Protein AF-X1N8U8-F1 (afdb_monomer_lite)

Secondary structure (DSSP, 8-state):
------HHHHHHHHHHHHHHHHHHHHHHHH--BTTB-SPPPHHHHHHHHHHHHHHHHHHHHHHT--HHHHHHHHHHHHHHHHHHHHHHHTT--TT--TTS---

Organism: NCBI:txid412755

Radius of gyration: 18.87 Å; chains: 1; bounding box: 42×44×40 Å

Sequence (103 aa):
VPHQVSELTARRMVSGLGIIEETLEYLNSTGHKPWRPNPLSEEDQLEEITDVLFFYLEMVILSGFPWSRIEEKYHQKHAINLERYERALKGDYSWDKRGQGGL

Foldseek 3Di:
DPPPDDPLRVLLVVLVVQLVVLVVQLCQQCDQDPVRRHHHDPVSNVVSVVSNVVSVVSNVVSVPDDPVVVVVVCVVVVVVVVVCVVCVVVVDNVVPCVPVDDD

pLDDT: mean 88.28, std 13.12, range [38.09, 98.12]

Structure (mmCIF, N/CA/C/O backbone):
data_AF-X1N8U8-F1
#
_entry.id   AF-X1N8U8-F1
#
loop_
_atom_site.group_PDB
_atom_site.id
_atom_site.type_symbol
_atom_site.label_atom_id
_atom_site.label_alt_id
_atom_site.label_comp_id
_atom_site.label_asym_id
_atom_site.label_entity_id
_atom_site.label_seq_id
_atom_site.pdbx_PDB_ins_code
_atom_site.Cartn_x
_atom_site.Cartn_y
_atom_site.Cartn_z
_atom_site.occupancy
_atom_site.B_iso_or_equiv
_atom_site.auth_seq_id
_atom_site.auth_comp_id
_atom_site.auth_asym_id
_atom_site.auth_atom_id
_atom_site.pdbx_PDB_model_num
ATOM 1 N N . VAL A 1 1 ? -13.896 31.551 9.568 1.00 46.53 1 VAL A N 1
ATOM 2 C CA . VAL A 1 1 ? -13.511 30.527 10.568 1.00 46.53 1 VAL A CA 1
ATOM 3 C C . VAL A 1 1 ? -12.548 29.587 9.868 1.00 46.53 1 VAL A C 1
ATOM 5 O O . VAL A 1 1 ? -12.915 29.143 8.786 1.00 46.53 1 VAL A O 1
ATOM 8 N N . PRO A 1 2 ? -11.322 29.356 10.363 1.00 51.94 2 PRO A N 1
ATOM 9 C CA . PRO A 1 2 ? -10.420 28.403 9.726 1.00 51.94 2 PRO A CA 1
ATOM 10 C C . PRO A 1 2 ? -11.109 27.038 9.727 1.00 51.94 2 PRO A C 1
ATOM 12 O O . PRO A 1 2 ? -11.625 26.623 10.765 1.00 51.94 2 PRO A O 1
ATOM 15 N N . HIS A 1 3 ? -11.169 26.369 8.578 1.00 59.88 3 HIS A N 1
ATOM 16 C CA . HIS A 1 3 ? -11.665 24.999 8.503 1.00 59.88 3 HIS A CA 1
ATOM 17 C C . HIS A 1 3 ? -10.684 24.105 9.268 1.00 59.88 3 HIS A C 1
ATOM 19 O O . HIS A 1 3 ? -9.664 23.690 8.725 1.00 59.88 3 HIS A O 1
ATOM 25 N N . GLN A 1 4 ? -10.946 23.870 10.554 1.00 73.31 4 GLN A N 1
ATOM 26 C CA . GLN A 1 4 ? -10.180 22.910 11.336 1.00 73.31 4 GLN A CA 1
ATOM 27 C C . GLN A 1 4 ? -10.465 21.522 10.766 1.00 73.31 4 GLN A C 1
ATOM 29 O O . GLN A 1 4 ? -11.592 21.028 10.816 1.00 73.31 4 GLN A O 1
ATOM 34 N N . VAL A 1 5 ? -9.442 20.925 10.163 1.00 74.25 5 VAL A N 1
ATOM 35 C CA . VAL A 1 5 ? -9.463 19.528 9.739 1.00 74.25 5 VAL A CA 1
ATOM 36 C C . VAL A 1 5 ? -9.679 18.678 10.991 1.00 74.25 5 VAL A C 1
ATOM 38 O O . VAL A 1 5 ? -8.999 18.884 11.995 1.00 74.25 5 VAL A O 1
ATOM 41 N N . SER A 1 6 ? -10.639 17.750 10.965 1.00 88.56 6 SER A N 1
ATOM 42 C CA . SER A 1 6 ? -10.842 16.859 12.111 1.00 88.56 6 SER A CA 1
ATOM 43 C C . SER A 1 6 ? -9.602 15.995 12.331 1.00 88.56 6 SER A C 1
ATOM 45 O O . SER A 1 6 ? -8.949 15.595 11.368 1.00 88.56 6 SER A O 1
ATOM 47 N N . GLU A 1 7 ? -9.300 15.658 13.584 1.00 89.00 7 GLU A N 1
ATOM 48 C CA . GLU A 1 7 ? -8.158 14.802 13.934 1.00 89.00 7 GLU A CA 1
ATOM 49 C C . GLU A 1 7 ? -8.158 13.488 13.135 1.00 89.00 7 GLU A C 1
ATOM 51 O O . GLU A 1 7 ? -7.135 13.079 12.593 1.00 89.00 7 GLU A O 1
ATOM 56 N N . LEU A 1 8 ? -9.335 12.879 12.960 1.00 88.69 8 LEU A N 1
ATOM 57 C CA . LEU A 1 8 ? -9.507 11.684 12.133 1.00 88.69 8 LEU A CA 1
ATOM 58 C C . LEU A 1 8 ? -9.101 11.917 10.669 1.00 88.69 8 LEU A C 1
ATOM 60 O O . LEU A 1 8 ? -8.478 11.057 10.051 1.00 88.69 8 LEU A O 1
ATOM 64 N N . THR A 1 9 ? -9.455 13.071 10.102 1.00 89.19 9 THR A N 1
ATOM 65 C CA . THR A 1 9 ? -9.086 13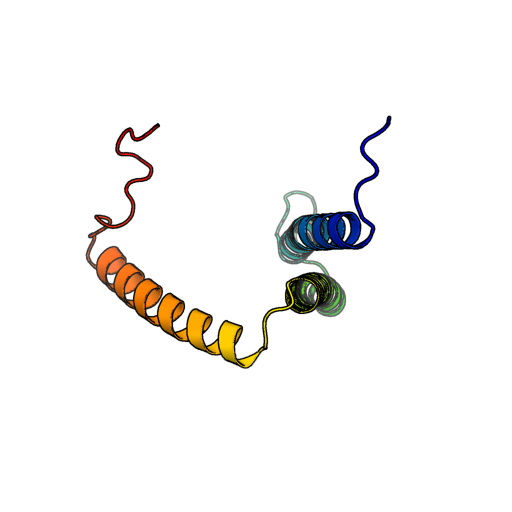.419 8.723 1.00 89.19 9 THR A CA 1
ATOM 66 C C . THR A 1 9 ? -7.584 13.653 8.609 1.00 89.19 9 THR A C 1
ATOM 68 O O . THR A 1 9 ? -6.970 13.152 7.672 1.00 89.19 9 THR A O 1
ATOM 71 N N . ALA A 1 10 ? -6.985 14.342 9.582 1.00 91.88 10 ALA A N 1
ATOM 72 C CA . ALA A 1 10 ? -5.543 14.556 9.629 1.00 91.88 10 ALA A CA 1
ATOM 73 C C . ALA A 1 10 ? -4.782 13.224 9.718 1.00 91.88 10 ALA A C 1
ATOM 75 O O . ALA A 1 10 ? -3.876 12.993 8.927 1.00 91.88 10 ALA A O 1
ATOM 76 N N . ARG A 1 11 ? -5.206 12.304 10.595 1.00 94.25 11 ARG A N 1
ATOM 77 C CA . ARG A 1 11 ? -4.596 10.968 10.711 1.00 94.25 11 ARG A CA 1
ATOM 78 C C . ARG A 1 11 ? -4.691 10.172 9.416 1.00 94.25 11 ARG A C 1
ATOM 80 O O . ARG A 1 11 ? -3.692 9.628 8.975 1.00 94.25 11 ARG A O 1
ATOM 87 N N . ARG A 1 12 ? -5.853 10.171 8.753 1.00 93.44 12 ARG A N 1
ATOM 88 C CA . ARG A 1 12 ? -6.016 9.512 7.443 1.00 93.44 12 ARG A CA 1
ATOM 89 C C . ARG A 1 12 ? -5.075 10.089 6.383 1.00 93.44 12 ARG A C 1
ATOM 91 O O . ARG A 1 12 ? -4.530 9.330 5.586 1.00 93.44 12 ARG A O 1
ATOM 98 N N . MET A 1 13 ? -4.893 11.411 6.367 1.00 93.25 13 MET A N 1
ATOM 99 C CA . MET A 1 13 ? -3.952 12.073 5.459 1.00 93.25 13 MET A CA 1
ATOM 100 C C . MET A 1 13 ? -2.508 11.681 5.770 1.00 93.25 13 MET A C 1
ATOM 102 O O . MET A 1 13 ? -1.784 11.322 4.850 1.00 93.25 13 MET A O 1
ATOM 106 N N . VAL A 1 14 ? -2.116 11.690 7.047 1.00 95.06 14 VAL A N 1
ATOM 107 C CA . VAL A 1 14 ? -0.780 11.263 7.487 1.00 95.06 14 VAL A CA 1
ATOM 108 C C . VAL A 1 14 ? -0.523 9.811 7.101 1.00 95.06 14 VAL A C 1
ATOM 110 O O . VAL A 1 14 ? 0.493 9.546 6.479 1.00 95.06 14 VAL A O 1
ATOM 113 N N . SER A 1 15 ? -1.456 8.887 7.355 1.00 95.88 15 SER A N 1
ATOM 114 C CA . SER A 1 15 ? -1.295 7.488 6.938 1.00 95.88 15 SER A CA 1
ATOM 115 C C . SER A 1 15 ? -1.161 7.346 5.422 1.00 95.88 15 SER A C 1
ATOM 117 O O . SER A 1 15 ? -0.365 6.548 4.946 1.00 95.88 15 SER A O 1
ATOM 119 N N . GLY A 1 16 ? -1.918 8.125 4.644 1.00 95.62 16 GLY A N 1
ATOM 120 C CA . GLY A 1 16 ? -1.802 8.109 3.185 1.00 95.62 16 GLY A CA 1
ATOM 121 C C . GLY A 1 16 ? -0.462 8.626 2.674 1.00 95.62 16 GLY A C 1
ATOM 122 O O . GLY A 1 16 ? 0.094 8.038 1.751 1.00 95.62 16 GLY A O 1
ATOM 123 N N . LEU A 1 17 ? 0.059 9.697 3.273 1.00 97.00 17 LEU A N 1
ATOM 124 C CA . LEU A 1 17 ? 1.378 10.229 2.938 1.00 97.00 17 LEU A CA 1
ATOM 125 C C . LEU A 1 17 ? 2.494 9.283 3.390 1.00 97.00 17 LEU A C 1
ATOM 127 O O . LEU A 1 17 ? 3.391 9.029 2.597 1.00 97.00 17 LEU A O 1
ATOM 131 N N . GLY A 1 18 ? 2.371 8.693 4.582 1.00 97.62 18 GLY A N 1
ATOM 132 C CA . GLY A 1 18 ? 3.302 7.692 5.101 1.00 97.62 18 GLY A CA 1
ATOM 133 C C . GLY A 1 18 ? 3.427 6.497 4.162 1.00 97.62 18 GLY A C 1
ATOM 134 O O . GLY A 1 18 ? 4.522 6.177 3.735 1.00 97.62 18 GLY A O 1
ATOM 135 N N . ILE A 1 19 ? 2.316 5.918 3.684 1.00 97.88 19 ILE A N 1
ATOM 136 C CA . ILE A 1 19 ? 2.378 4.841 2.673 1.00 97.88 19 ILE A CA 1
ATOM 137 C C . ILE A 1 19 ? 3.223 5.246 1.459 1.00 97.88 19 ILE A C 1
ATOM 139 O O . ILE A 1 19 ? 3.981 4.429 0.944 1.00 97.88 19 ILE A O 1
ATOM 143 N N . ILE A 1 20 ? 3.058 6.475 0.961 1.00 97.38 20 ILE A N 1
ATOM 144 C CA . ILE A 1 20 ? 3.786 6.951 -0.219 1.00 97.38 20 ILE A CA 1
ATOM 145 C C . ILE A 1 20 ? 5.273 7.098 0.101 1.00 97.38 20 ILE A C 1
ATOM 147 O O . ILE A 1 20 ? 6.093 6.613 -0.673 1.00 97.38 20 ILE A O 1
ATOM 151 N N . GLU A 1 21 ? 5.598 7.759 1.208 1.00 98.00 21 GLU A N 1
ATOM 152 C CA . GLU A 1 21 ? 6.968 8.017 1.655 1.00 98.00 21 GLU A CA 1
ATOM 153 C C . GLU A 1 21 ? 7.717 6.705 1.895 1.00 98.00 21 GLU A C 1
ATOM 155 O O . GLU A 1 21 ? 8.668 6.428 1.167 1.00 98.00 21 GLU A O 1
ATOM 160 N N . GLU A 1 22 ? 7.186 5.819 2.736 1.00 97.94 22 GLU A N 1
ATOM 161 C CA . GLU A 1 22 ? 7.820 4.533 3.059 1.00 97.94 22 GLU A CA 1
ATOM 162 C C . GLU A 1 22 ? 7.924 3.607 1.840 1.00 97.94 22 GLU A C 1
ATOM 164 O O . GLU A 1 22 ? 8.876 2.846 1.675 1.00 97.94 22 GLU A O 1
ATOM 169 N N . THR A 1 23 ? 6.979 3.694 0.894 1.00 97.44 23 THR A N 1
ATOM 170 C CA . THR A 1 23 ? 7.111 2.947 -0.368 1.00 97.44 23 THR A CA 1
ATOM 171 C C . THR A 1 23 ? 8.301 3.463 -1.177 1.00 97.44 23 THR A C 1
ATOM 173 O O . THR A 1 23 ? 9.007 2.674 -1.810 1.00 97.44 23 THR A O 1
ATOM 176 N N . LEU A 1 24 ? 8.541 4.777 -1.191 1.00 96.06 24 LEU A N 1
ATOM 177 C CA . LEU A 1 24 ? 9.714 5.349 -1.848 1.00 96.06 24 LEU A CA 1
ATOM 178 C C . LEU A 1 24 ? 11.002 4.970 -1.109 1.00 96.06 24 LEU A C 1
ATOM 180 O O . LEU A 1 24 ? 12.000 4.713 -1.786 1.00 96.06 24 LEU A O 1
ATOM 184 N N . GLU A 1 25 ? 10.981 4.883 0.222 1.00 95.62 25 GLU A N 1
ATOM 185 C CA . GLU A 1 25 ? 12.119 4.439 1.039 1.00 95.62 25 GLU A CA 1
ATOM 186 C C . GLU A 1 25 ? 12.451 2.961 0.791 1.00 95.62 25 GLU A C 1
ATOM 188 O O . GLU A 1 25 ? 13.602 2.632 0.484 1.00 95.62 25 GLU A O 1
ATOM 193 N N . TYR A 1 26 ? 11.440 2.095 0.718 1.00 96.12 26 TYR A N 1
ATOM 194 C CA . TYR A 1 26 ? 11.595 0.685 0.352 1.00 96.12 26 TYR A CA 1
ATOM 195 C C . TYR A 1 26 ? 12.110 0.485 -1.088 1.00 96.12 26 TYR A C 1
ATOM 197 O O . TYR A 1 26 ? 13.027 -0.297 -1.366 1.00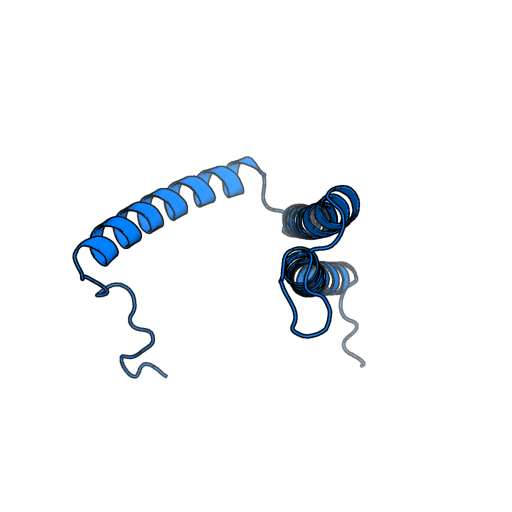 96.12 26 TYR A O 1
ATOM 205 N N . LEU A 1 27 ? 11.561 1.217 -2.062 1.00 93.81 27 LEU A N 1
ATOM 206 C CA . LEU A 1 27 ? 12.065 1.164 -3.442 1.00 93.81 27 LEU A CA 1
ATOM 207 C C . LEU A 1 27 ? 13.498 1.698 -3.532 1.00 93.81 27 LEU A C 1
ATOM 209 O O . LEU A 1 27 ? 14.319 1.218 -4.317 1.00 93.81 27 LEU A O 1
ATOM 213 N N . ASN A 1 28 ? 13.812 2.698 -2.714 1.00 92.62 28 ASN A N 1
ATOM 214 C CA . ASN A 1 28 ? 15.157 3.202 -2.561 1.00 92.62 28 ASN A CA 1
ATOM 215 C C . ASN A 1 28 ? 16.070 2.110 -1.981 1.00 92.62 28 ASN A C 1
ATOM 217 O O . ASN A 1 28 ? 17.125 1.873 -2.572 1.00 92.62 28 ASN A O 1
ATOM 221 N N . SER A 1 29 ? 15.686 1.432 -0.898 1.00 93.88 29 SER A N 1
ATOM 222 C CA . SER A 1 29 ? 16.508 0.438 -0.193 1.00 93.88 29 SER A CA 1
ATOM 223 C C . SER A 1 29 ? 16.843 -0.785 -1.055 1.00 93.88 29 SER A C 1
ATOM 225 O O . SER A 1 29 ? 17.978 -1.261 -1.016 1.00 93.88 29 SER A O 1
ATOM 227 N N . THR A 1 30 ? 15.917 -1.211 -1.916 1.00 91.75 30 THR A N 1
ATOM 228 C CA . THR A 1 30 ? 16.078 -2.337 -2.861 1.00 91.75 30 THR A CA 1
ATOM 229 C C . THR A 1 30 ? 16.790 -1.964 -4.174 1.00 91.75 30 THR A C 1
ATOM 231 O O . THR A 1 30 ? 17.311 -2.827 -4.890 1.00 91.75 30 THR A O 1
ATOM 234 N N . GLY A 1 31 ? 16.812 -0.676 -4.525 1.00 82.50 31 GLY A N 1
ATOM 235 C CA . GLY A 1 31 ? 17.276 -0.187 -5.819 1.00 82.50 31 GLY A CA 1
ATOM 236 C C . GLY A 1 31 ? 18.798 -0.108 -5.967 1.00 82.50 31 GLY A C 1
ATOM 237 O O . GLY A 1 31 ? 19.515 0.364 -5.084 1.00 82.50 31 GLY A O 1
ATOM 238 N N . HIS A 1 32 ? 19.283 -0.469 -7.158 1.00 74.12 32 HIS A N 1
ATOM 239 C CA . HIS A 1 32 ? 20.657 -0.191 -7.574 1.00 74.12 32 HIS A CA 1
ATOM 240 C C . HIS A 1 32 ? 20.727 1.232 -8.118 1.00 74.12 32 HIS A C 1
ATOM 242 O O . HIS A 1 32 ? 20.017 1.592 -9.060 1.00 74.12 32 HIS A O 1
ATOM 248 N N . LYS A 1 33 ? 21.589 2.054 -7.529 1.00 82.38 33 LYS A N 1
ATOM 249 C CA . LYS A 1 33 ? 21.794 3.439 -7.949 1.00 82.38 33 LYS A CA 1
ATOM 250 C C . LYS A 1 33 ? 23.199 3.602 -8.517 1.00 82.38 33 LYS A C 1
ATOM 252 O O . LYS A 1 33 ? 24.117 2.953 -8.021 1.00 82.38 33 LYS A O 1
ATOM 257 N N . PRO A 1 34 ? 23.424 4.527 -9.467 1.00 86.56 34 PRO A N 1
ATOM 258 C CA . PRO A 1 34 ? 24.768 4.792 -9.987 1.00 86.56 34 PRO A CA 1
ATOM 259 C C . PRO A 1 34 ? 25.809 5.090 -8.895 1.00 86.56 34 PRO A C 1
ATOM 261 O O . PRO A 1 34 ? 26.981 4.776 -9.061 1.00 86.56 34 PRO A O 1
ATOM 264 N N . TRP A 1 35 ? 25.376 5.668 -7.768 1.00 84.00 35 TRP A N 1
ATOM 265 C CA . TRP A 1 35 ? 26.216 5.981 -6.605 1.00 84.00 35 TRP A CA 1
ATOM 266 C C . TRP A 1 35 ? 26.091 4.986 -5.438 1.00 84.00 35 TRP A C 1
ATOM 268 O O . TRP A 1 35 ? 26.842 5.086 -4.473 1.00 84.00 35 TRP A O 1
ATOM 278 N N . ARG A 1 36 ? 25.146 4.042 -5.502 1.00 82.81 36 ARG A N 1
ATOM 279 C CA . ARG A 1 36 ? 24.949 2.977 -4.511 1.00 82.81 36 ARG A CA 1
ATOM 280 C C . ARG A 1 36 ? 24.718 1.662 -5.269 1.00 82.81 36 ARG A C 1
ATOM 282 O O . ARG A 1 36 ? 23.574 1.343 -5.593 1.00 82.81 36 ARG A O 1
ATOM 289 N N . PRO A 1 37 ? 25.800 0.938 -5.607 1.00 79.88 37 PRO A N 1
ATOM 290 C CA . PRO A 1 37 ? 25.726 -0.226 -6.482 1.00 79.88 37 PRO A CA 1
ATOM 291 C C . PRO A 1 37 ? 25.134 -1.458 -5.798 1.00 79.88 37 PRO A C 1
ATOM 293 O O . PRO A 1 37 ? 24.699 -2.355 -6.501 1.00 79.88 37 PRO A O 1
ATOM 296 N N . ASN A 1 38 ? 25.097 -1.498 -4.464 1.00 88.81 38 ASN A N 1
ATOM 297 C CA . ASN A 1 38 ? 24.461 -2.571 -3.706 1.00 88.81 38 ASN A CA 1
ATOM 298 C C . ASN A 1 38 ? 23.217 -2.028 -2.992 1.00 88.81 38 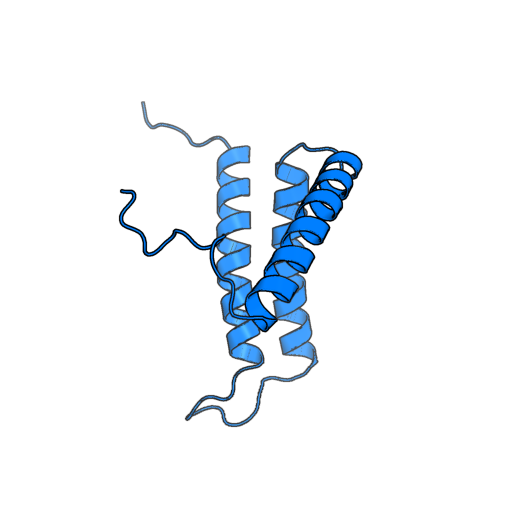ASN A C 1
ATOM 3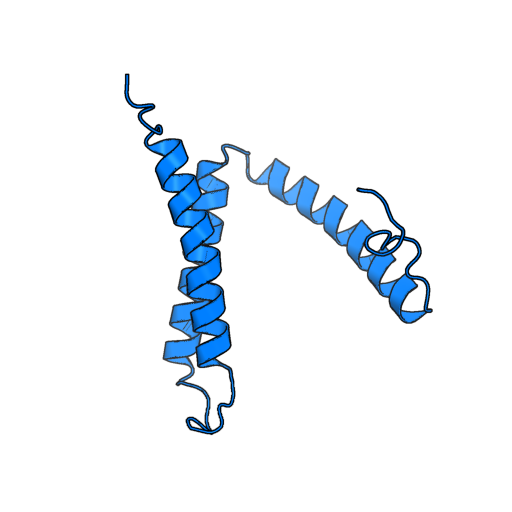00 O O . ASN A 1 38 ? 23.281 -0.909 -2.476 1.00 88.81 38 ASN A O 1
ATOM 304 N N . PRO A 1 39 ? 22.125 -2.800 -2.911 1.00 92.38 39 PRO A N 1
ATOM 305 C CA . PRO A 1 39 ? 21.004 -2.501 -2.023 1.00 92.38 39 PRO A CA 1
ATOM 306 C C . PRO A 1 39 ? 21.449 -2.286 -0.567 1.00 92.38 39 PRO A C 1
ATOM 308 O O . PRO A 1 39 ? 22.567 -2.645 -0.184 1.00 92.38 39 PRO A O 1
ATOM 311 N N . LEU A 1 40 ? 20.564 -1.702 0.243 1.00 93.62 40 LEU A N 1
ATOM 312 C CA . LEU A 1 40 ? 20.745 -1.661 1.698 1.00 93.62 40 LEU A CA 1
ATOM 313 C C . LEU A 1 40 ? 20.703 -3.075 2.300 1.00 93.62 40 LEU A C 1
ATOM 315 O O . LEU A 1 40 ? 20.442 -4.053 1.591 1.00 93.62 40 LEU A O 1
ATOM 319 N N . SER A 1 41 ? 20.991 -3.200 3.597 1.00 95.50 41 SER A N 1
ATOM 320 C CA . SER A 1 41 ? 20.951 -4.508 4.255 1.00 95.50 41 SER A CA 1
ATOM 321 C C . SER A 1 41 ? 19.534 -5.093 4.254 1.00 95.50 41 SER A C 1
ATOM 323 O O . SER A 1 41 ? 18.556 -4.385 4.023 1.00 95.50 41 SER A O 1
ATOM 325 N N . GLU A 1 42 ? 19.420 -6.404 4.471 1.00 96.12 42 GLU A N 1
ATOM 326 C CA . GLU A 1 42 ? 18.112 -7.061 4.594 1.00 96.12 42 GLU A CA 1
ATOM 327 C C . GLU A 1 42 ? 17.288 -6.465 5.740 1.00 96.12 42 GLU A C 1
ATOM 329 O O . GLU A 1 42 ? 16.089 -6.272 5.573 1.00 96.12 42 GLU A O 1
ATOM 334 N N . GLU A 1 43 ? 17.938 -6.112 6.851 1.00 97.69 43 GLU A N 1
ATOM 335 C CA . GLU A 1 43 ? 17.275 -5.498 8.003 1.00 97.69 43 GLU A CA 1
ATOM 336 C C . GLU A 1 43 ? 16.721 -4.114 7.657 1.00 97.69 43 GLU A C 1
ATOM 338 O O . GLU A 1 43 ? 15.552 -3.852 7.913 1.00 97.69 43 GLU A O 1
ATOM 343 N N . ASP A 1 44 ? 17.509 -3.273 6.975 1.00 96.31 44 ASP A N 1
ATOM 344 C CA . ASP A 1 44 ? 17.030 -1.958 6.530 1.00 96.31 44 ASP A CA 1
ATOM 345 C C . ASP A 1 44 ? 15.845 -2.121 5.562 1.00 96.31 44 ASP A C 1
ATOM 347 O O . ASP A 1 44 ? 14.848 -1.423 5.654 1.00 96.31 44 ASP A O 1
ATOM 351 N N . GLN A 1 45 ? 15.911 -3.075 4.626 1.00 96.25 45 GLN A N 1
ATOM 352 C CA . GLN A 1 45 ? 14.796 -3.336 3.706 1.00 96.25 45 GLN A CA 1
ATOM 353 C C . GLN A 1 45 ? 13.542 -3.844 4.432 1.00 96.25 45 GLN A C 1
ATOM 355 O O . GLN A 1 45 ? 12.426 -3.544 3.997 1.00 96.25 45 GLN A O 1
ATOM 360 N N . LEU A 1 46 ? 13.724 -4.639 5.492 1.00 97.69 46 LEU A N 1
ATOM 361 C CA . LEU A 1 46 ? 12.650 -5.162 6.328 1.00 97.69 46 LEU A CA 1
ATOM 362 C C . LEU A 1 46 ? 11.977 -4.049 7.141 1.00 97.69 46 LEU A C 1
ATOM 364 O O . LEU A 1 46 ? 10.755 -4.081 7.291 1.00 97.69 46 LEU A O 1
ATOM 368 N N . GLU A 1 47 ? 12.743 -3.074 7.625 1.00 97.88 47 GLU A N 1
ATOM 369 C CA . GLU A 1 47 ? 12.233 -1.874 8.296 1.00 97.88 47 GLU A CA 1
ATOM 370 C C . GLU A 1 47 ? 11.281 -1.106 7.367 1.00 97.88 47 GLU A C 1
ATOM 372 O O . GLU A 1 47 ? 10.085 -1.036 7.652 1.00 97.88 47 GLU A O 1
ATOM 377 N N . GLU A 1 48 ? 11.742 -0.713 6.173 1.00 97.44 48 GLU A N 1
ATOM 378 C CA . GLU A 1 48 ? 10.927 0.102 5.254 1.00 97.44 48 GLU A CA 1
ATOM 379 C C . GLU A 1 48 ? 9.625 -0.597 4.822 1.00 97.44 48 GLU A C 1
ATOM 381 O O . GLU A 1 48 ? 8.549 0.002 4.751 1.00 97.44 48 GLU A O 1
ATOM 386 N N . ILE A 1 49 ? 9.677 -1.904 4.521 1.00 97.50 49 ILE A N 1
ATOM 387 C CA . ILE A 1 49 ? 8.459 -2.639 4.136 1.00 97.50 49 ILE A CA 1
ATOM 388 C C . ILE A 1 49 ? 7.501 -2.816 5.321 1.00 97.50 49 ILE A C 1
ATOM 390 O O . ILE A 1 49 ? 6.282 -2.909 5.127 1.00 97.50 49 ILE A O 1
ATOM 394 N N . THR A 1 50 ? 8.033 -2.855 6.544 1.00 98.06 50 THR A N 1
ATOM 395 C CA . THR A 1 50 ? 7.232 -2.888 7.770 1.00 98.06 50 THR A CA 1
ATOM 396 C C . THR A 1 50 ? 6.539 -1.549 7.994 1.00 98.06 50 THR A C 1
ATOM 398 O O . THR A 1 50 ? 5.351 -1.545 8.327 1.00 98.06 50 THR A O 1
ATOM 401 N N . ASP A 1 51 ? 7.206 -0.432 7.719 1.00 97.94 51 ASP A N 1
ATOM 402 C CA . ASP A 1 51 ? 6.621 0.905 7.854 1.00 97.94 51 ASP A CA 1
ATOM 403 C C . ASP A 1 51 ? 5.526 1.164 6.809 1.00 97.94 51 ASP A C 1
ATOM 405 O O . ASP A 1 51 ? 4.436 1.652 7.143 1.00 97.94 51 ASP A O 1
ATOM 409 N N . VAL A 1 52 ? 5.710 0.678 5.574 1.00 98.12 52 VAL A N 1
ATOM 410 C CA . VAL A 1 52 ? 4.626 0.618 4.576 1.00 98.12 52 VAL A CA 1
ATOM 411 C C . VAL A 1 52 ? 3.414 -0.130 5.142 1.00 98.12 52 VAL A C 1
ATOM 413 O O . VAL A 1 52 ? 2.282 0.368 5.080 1.00 98.12 52 VAL A O 1
ATOM 416 N N . LEU A 1 53 ? 3.624 -1.326 5.705 1.00 97.00 53 LEU A N 1
ATOM 417 C CA . LEU A 1 53 ? 2.543 -2.134 6.272 1.00 97.00 53 LEU A CA 1
ATOM 418 C C . LEU A 1 53 ? 1.860 -1.427 7.451 1.00 97.00 53 LEU A C 1
ATOM 420 O O . LEU A 1 53 ? 0.627 -1.444 7.528 1.00 97.00 53 LEU A O 1
ATOM 424 N N . PHE A 1 54 ? 2.627 -0.789 8.336 1.00 97.75 54 PHE A N 1
ATOM 425 C CA . PHE A 1 54 ? 2.112 -0.032 9.475 1.00 97.75 54 PHE A CA 1
ATOM 426 C C . PHE A 1 54 ? 1.108 1.033 9.021 1.00 97.75 54 PHE A C 1
ATOM 428 O O . PHE A 1 54 ? -0.042 1.031 9.475 1.00 97.75 54 PHE A O 1
ATOM 435 N N . PHE A 1 55 ? 1.483 1.888 8.065 1.00 97.75 55 PHE A N 1
ATOM 436 C CA . PHE A 1 55 ? 0.585 2.944 7.597 1.00 97.75 55 PHE A CA 1
ATOM 437 C C . PHE A 1 55 ? -0.627 2.411 6.822 1.00 97.75 55 PHE A C 1
ATOM 439 O O . PHE A 1 55 ? -1.722 2.976 6.934 1.00 97.75 55 PHE A O 1
ATOM 446 N N . TYR A 1 56 ? -0.483 1.305 6.084 1.00 94.38 56 TYR A N 1
ATOM 447 C CA . TYR A 1 56 ? -1.626 0.627 5.462 1.00 94.38 56 TYR A CA 1
ATOM 448 C C . TYR A 1 56 ? -2.628 0.115 6.500 1.00 94.38 56 TYR A C 1
ATOM 450 O O . TYR A 1 56 ? -3.833 0.341 6.352 1.00 94.38 56 TYR A O 1
ATOM 458 N N . LEU A 1 57 ? -2.154 -0.558 7.551 1.00 94.19 57 LEU A N 1
ATOM 459 C CA . LEU A 1 57 ? -3.012 -1.071 8.621 1.00 94.19 57 LEU A CA 1
ATOM 460 C C . LEU A 1 57 ? -3.692 0.066 9.383 1.00 94.19 57 LEU A C 1
ATOM 462 O O . LEU A 1 57 ? -4.895 -0.003 9.640 1.00 94.19 57 LEU A O 1
ATOM 466 N N . GLU A 1 58 ? -2.963 1.144 9.664 1.00 95.50 58 GLU A N 1
ATOM 467 C CA . GLU A 1 58 ? -3.520 2.343 10.285 1.00 95.50 58 GLU A CA 1
ATOM 468 C C . GLU A 1 58 ? -4.647 2.934 9.421 1.00 95.50 58 GLU A C 1
ATOM 470 O O . GLU A 1 58 ? -5.743 3.211 9.912 1.00 95.50 58 GLU A O 1
ATOM 475 N N . MET A 1 59 ? -4.450 3.035 8.103 1.00 92.38 59 MET A N 1
ATOM 476 C CA . MET A 1 59 ? -5.493 3.497 7.185 1.00 92.38 59 MET A CA 1
ATOM 477 C C . MET A 1 59 ? -6.720 2.574 7.178 1.00 92.38 59 MET A C 1
ATOM 479 O O . MET A 1 59 ? -7.856 3.059 7.165 1.00 92.38 59 MET A O 1
ATOM 483 N N . VAL A 1 60 ? -6.510 1.256 7.214 1.00 91.94 60 VAL A N 1
ATOM 484 C CA . VAL A 1 60 ? -7.586 0.260 7.311 1.00 91.94 60 VAL A CA 1
ATOM 485 C C . VAL A 1 60 ? -8.387 0.455 8.598 1.00 91.94 60 VAL A C 1
ATOM 487 O O . VAL A 1 60 ? -9.615 0.542 8.532 1.00 91.94 60 VAL A O 1
ATOM 490 N N . ILE A 1 61 ? -7.724 0.614 9.743 1.00 92.50 61 ILE A N 1
ATOM 491 C CA . ILE A 1 61 ? -8.375 0.868 11.036 1.00 92.50 61 ILE A CA 1
ATOM 492 C C . ILE A 1 61 ? -9.172 2.180 10.983 1.00 92.50 61 ILE A C 1
ATOM 494 O O . ILE A 1 61 ? -10.356 2.214 11.329 1.00 92.50 61 ILE A O 1
ATOM 498 N N . LEU A 1 62 ? -8.564 3.254 10.471 1.00 93.81 62 LEU A N 1
ATOM 499 C CA . LEU A 1 62 ? -9.187 4.576 10.376 1.00 93.81 62 LEU A CA 1
ATOM 500 C C . LEU A 1 62 ? -10.325 4.642 9.349 1.00 93.81 62 LEU A C 1
ATOM 502 O O . LEU A 1 62 ? -11.127 5.582 9.391 1.00 93.81 62 LEU A O 1
ATOM 506 N N . SER A 1 63 ? -10.422 3.687 8.422 1.00 89.56 63 SER A N 1
ATOM 507 C CA . SER A 1 63 ? -11.515 3.614 7.444 1.00 89.56 63 SER A CA 1
ATOM 508 C C . SER A 1 63 ? -12.867 3.300 8.095 1.00 89.56 63 SER A C 1
ATOM 510 O O . SER A 1 63 ? -13.908 3.690 7.567 1.00 89.56 63 SER A O 1
ATOM 512 N N . GLY A 1 64 ? -12.854 2.646 9.264 1.00 91.44 64 GLY A N 1
ATOM 513 C CA . GLY A 1 64 ? -14.057 2.232 9.987 1.00 91.44 64 GLY A CA 1
ATOM 514 C C . GLY A 1 64 ? -14.802 1.058 9.343 1.00 91.44 64 GLY A C 1
ATOM 515 O O . GLY A 1 64 ? -15.910 0.734 9.772 1.00 91.44 64 GLY A O 1
ATOM 516 N N . PHE A 1 65 ? -14.228 0.417 8.320 1.00 93.38 65 PHE A N 1
ATOM 517 C CA . PHE A 1 65 ? -14.816 -0.774 7.720 1.00 93.38 65 PHE A CA 1
ATOM 518 C C . PHE A 1 65 ? -14.446 -2.031 8.518 1.00 93.38 65 PHE A C 1
ATOM 520 O O . PHE A 1 65 ? -13.285 -2.205 8.889 1.00 93.38 65 PHE A O 1
ATOM 527 N N . PRO A 1 66 ? -15.397 -2.954 8.746 1.00 93.62 66 PRO A N 1
ATOM 528 C CA . PRO A 1 66 ? -15.078 -4.261 9.306 1.00 93.62 66 PRO A CA 1
ATOM 529 C C . PRO A 1 66 ? -14.109 -5.030 8.405 1.00 93.62 66 PRO A C 1
ATOM 531 O O . PRO A 1 66 ? -14.270 -5.029 7.183 1.00 93.62 66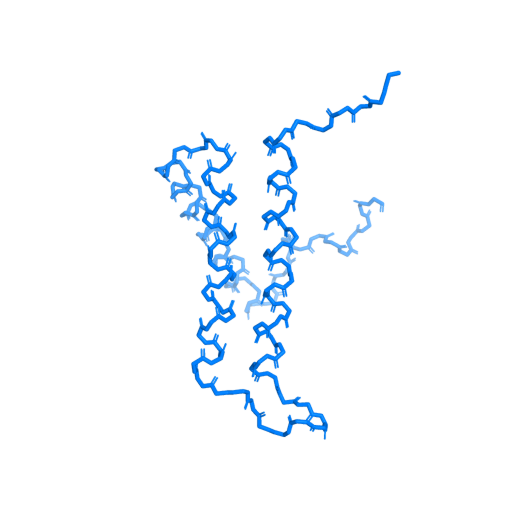 PRO A O 1
ATOM 534 N N . TRP A 1 67 ? -13.170 -5.764 9.007 1.00 89.62 67 TRP A N 1
ATOM 535 C CA . TRP A 1 67 ? -12.200 -6.583 8.271 1.00 89.62 67 TRP A CA 1
ATOM 536 C C . TRP A 1 67 ? -12.864 -7.532 7.262 1.00 89.62 67 TRP A C 1
ATOM 538 O O . TRP A 1 67 ? -12.468 -7.572 6.102 1.00 89.62 67 TRP A O 1
ATOM 548 N N . SER A 1 68 ? -13.952 -8.203 7.653 1.00 94.75 68 SER A N 1
ATOM 549 C CA . SER A 1 68 ? -14.692 -9.123 6.776 1.00 94.75 68 SER A CA 1
ATOM 550 C C . SER A 1 68 ? -15.217 -8.463 5.495 1.00 94.75 68 SER A C 1
ATOM 552 O O . SER A 1 68 ? -15.265 -9.097 4.444 1.00 94.75 68 SER A O 1
ATOM 554 N N . ARG A 1 69 ? -15.582 -7.174 5.545 1.00 95.50 69 ARG A N 1
ATOM 555 C CA . ARG A 1 69 ? -15.995 -6.410 4.356 1.00 95.50 69 ARG A CA 1
ATOM 556 C C . ARG A 1 69 ? -14.816 -6.081 3.448 1.00 95.50 69 ARG A C 1
ATOM 558 O O . ARG A 1 69 ? -14.980 -6.084 2.229 1.00 95.50 69 ARG A O 1
ATOM 565 N N . ILE A 1 70 ? -13.658 -5.780 4.029 1.00 93.56 70 ILE A N 1
ATOM 566 C CA . ILE A 1 70 ? -12.426 -5.508 3.280 1.00 93.56 70 ILE A CA 1
ATOM 567 C C . ILE A 1 70 ? -11.972 -6.781 2.566 1.00 93.56 70 ILE A C 1
ATOM 569 O O . ILE A 1 70 ? -11.720 -6.743 1.365 1.00 93.56 70 ILE A O 1
ATOM 573 N N . GLU A 1 71 ? -11.963 -7.908 3.272 1.00 94.88 71 GLU A N 1
ATOM 574 C CA . GLU A 1 71 ? -11.631 -9.229 2.737 1.00 94.88 71 GLU A CA 1
ATOM 575 C C . GLU A 1 71 ? -12.575 -9.641 1.593 1.00 94.88 71 GLU A C 1
ATOM 577 O O . GLU A 1 71 ? -12.119 -9.968 0.495 1.00 94.88 71 GLU A O 1
ATOM 582 N N . GLU A 1 72 ? -13.896 -9.524 1.789 1.00 97.06 72 GLU A N 1
ATOM 583 C CA . GLU A 1 72 ? -14.899 -9.789 0.746 1.00 97.06 72 GLU A CA 1
ATOM 584 C C . GLU A 1 72 ? -14.611 -8.969 -0.528 1.00 97.06 72 GLU A C 1
ATOM 586 O O . GLU A 1 72 ? -14.613 -9.493 -1.648 1.00 97.06 72 GLU A O 1
ATOM 591 N N . LYS A 1 73 ? -14.330 -7.669 -0.366 1.00 96.50 73 LYS A N 1
ATOM 592 C CA . LYS A 1 73 ? -14.039 -6.768 -1.488 1.00 96.50 73 LYS A CA 1
ATOM 593 C C . LYS A 1 73 ? -12.691 -7.050 -2.137 1.00 96.50 73 LYS A C 1
ATOM 595 O O . LYS A 1 73 ? -12.597 -6.948 -3.363 1.00 96.50 73 LYS A O 1
ATOM 600 N N . TYR A 1 74 ? -11.684 -7.430 -1.358 1.00 95.00 74 TYR A N 1
ATOM 601 C CA . TYR A 1 74 ? -10.384 -7.847 -1.868 1.00 95.00 74 TYR A CA 1
ATOM 602 C C . TYR A 1 74 ? -10.532 -9.051 -2.798 1.00 95.00 74 TYR A C 1
ATOM 604 O O . TYR A 1 74 ? -10.097 -8.974 -3.945 1.00 95.00 74 TYR A O 1
ATOM 612 N N . HIS A 1 75 ? -11.222 -10.114 -2.374 1.00 97.12 75 HIS A N 1
ATOM 613 C CA . HIS A 1 75 ? -11.410 -11.306 -3.206 1.00 97.12 75 HIS A CA 1
ATOM 614 C C . HIS A 1 75 ? -12.171 -11.007 -4.501 1.00 97.12 75 HIS A C 1
ATOM 616 O O . HIS A 1 75 ? -11.738 -11.423 -5.579 1.00 97.12 75 HIS A O 1
ATOM 622 N N . GLN A 1 76 ? -13.250 -10.219 -4.422 1.00 96.88 76 GLN A N 1
ATOM 623 C CA . GLN A 1 76 ? -13.991 -9.765 -5.605 1.00 96.88 76 GLN A CA 1
ATOM 624 C C . GLN A 1 76 ? -13.078 -9.005 -6.580 1.00 96.88 76 GLN A C 1
ATOM 626 O O . GLN A 1 76 ? -13.086 -9.260 -7.785 1.00 96.88 76 GLN A O 1
ATOM 631 N N . LYS A 1 77 ? -12.262 -8.076 -6.068 1.00 95.06 77 LYS A N 1
ATOM 632 C CA . LYS A 1 77 ? -11.354 -7.269 -6.889 1.00 95.06 77 LYS A CA 1
ATOM 633 C C . LYS A 1 77 ? -10.190 -8.085 -7.454 1.00 95.06 77 LYS A C 1
ATOM 635 O O . LYS A 1 77 ? -9.788 -7.845 -8.592 1.00 95.06 77 LYS A O 1
ATOM 640 N N . HIS A 1 78 ? -9.661 -9.029 -6.684 1.00 95.38 78 HIS A N 1
ATOM 641 C CA . HIS A 1 78 ? -8.549 -9.881 -7.081 1.00 95.38 78 HIS A CA 1
ATOM 642 C C . HIS A 1 78 ? -8.935 -10.794 -8.246 1.00 95.38 78 HIS A C 1
ATOM 644 O O . HIS A 1 78 ? -8.217 -10.818 -9.240 1.00 95.38 78 HIS A O 1
ATOM 650 N N . ALA A 1 79 ? -10.107 -11.439 -8.188 1.00 95.31 79 ALA A N 1
ATOM 651 C CA . ALA A 1 79 ? -10.627 -12.244 -9.296 1.00 95.31 79 ALA A CA 1
ATOM 652 C C . ALA A 1 79 ? -10.715 -11.430 -10.602 1.00 95.31 79 ALA A C 1
ATOM 654 O O . ALA A 1 79 ? -10.190 -11.839 -11.635 1.00 95.31 79 ALA A O 1
ATOM 655 N N . ILE A 1 80 ? -11.267 -10.212 -10.533 1.00 94.19 80 ILE A N 1
ATOM 656 C CA . ILE A 1 80 ? -11.336 -9.295 -11.683 1.00 94.19 80 ILE A CA 1
ATOM 657 C C . ILE A 1 80 ? -9.936 -8.942 -12.208 1.00 94.19 80 ILE A C 1
ATOM 659 O O . ILE A 1 80 ? -9.728 -8.835 -13.415 1.00 94.19 80 ILE A O 1
ATOM 663 N N . ASN A 1 81 ? -8.972 -8.708 -11.317 1.00 93.00 81 ASN A N 1
ATOM 664 C CA . ASN A 1 81 ? -7.611 -8.354 -11.710 1.00 93.00 81 ASN A CA 1
ATOM 665 C C . ASN A 1 81 ? -6.859 -9.538 -12.337 1.00 93.00 81 ASN A C 1
ATOM 667 O O . ASN A 1 81 ? -6.107 -9.319 -13.284 1.00 93.00 81 ASN A O 1
ATOM 671 N N . LEU A 1 82 ? -7.090 -10.767 -11.868 1.00 94.81 82 LEU A N 1
ATOM 672 C CA . LEU A 1 82 ? -6.554 -11.980 -12.489 1.00 94.81 82 LEU A CA 1
ATOM 673 C C . LEU A 1 82 ? -7.089 -12.150 -13.912 1.00 94.81 82 LEU A C 1
ATOM 675 O O . LEU A 1 82 ? -6.303 -12.305 -14.843 1.00 94.81 82 LEU A O 1
ATOM 679 N N . GLU A 1 83 ? -8.400 -11.998 -14.117 1.00 93.25 83 GLU A N 1
ATOM 680 C CA . GLU A 1 83 ? -8.978 -12.043 -15.466 1.00 93.25 83 GLU A CA 1
ATOM 681 C C . GLU A 1 83 ? -8.379 -10.969 -16.387 1.00 93.25 83 GLU A C 1
ATOM 683 O O . GLU A 1 83 ? -8.088 -11.225 -17.556 1.00 93.25 83 GLU A O 1
ATOM 688 N N . ARG A 1 84 ? -8.180 -9.748 -15.871 1.00 90.19 84 ARG A N 1
ATOM 689 C CA . ARG A 1 84 ? -7.541 -8.652 -16.620 1.00 90.19 84 ARG A CA 1
ATOM 690 C C . ARG A 1 84 ? -6.099 -8.977 -16.989 1.00 90.19 84 ARG A C 1
ATOM 692 O O . ARG A 1 84 ? -5.683 -8.657 -18.100 1.00 90.19 84 ARG A O 1
ATOM 699 N N . TYR A 1 85 ? -5.358 -9.601 -16.079 1.00 90.12 85 TYR A N 1
ATOM 700 C CA . TYR A 1 85 ? -3.985 -10.034 -16.310 1.00 90.12 85 TYR A CA 1
ATOM 701 C C . TYR A 1 85 ? -3.913 -11.112 -17.400 1.00 90.12 85 TYR A C 1
ATOM 703 O O . TYR A 1 85 ? -3.148 -10.971 -18.351 1.00 90.12 85 TYR A O 1
ATOM 711 N N . GLU A 1 86 ? -4.771 -12.131 -17.343 1.00 93.38 86 GLU A N 1
ATOM 712 C CA . GLU A 1 86 ? -4.831 -13.181 -18.368 1.00 93.38 86 GLU A CA 1
ATOM 713 C C . GLU A 1 86 ? -5.210 -12.646 -19.755 1.00 93.38 86 GLU A C 1
ATOM 715 O O . GLU A 1 86 ? -4.676 -13.103 -20.769 1.00 93.38 86 GLU A O 1
ATOM 720 N N . ARG A 1 87 ? -6.125 -11.672 -19.824 1.00 88.50 87 ARG A N 1
ATOM 721 C CA . ARG A 1 87 ? -6.464 -10.980 -21.078 1.00 88.50 87 ARG A CA 1
ATOM 722 C C . ARG A 1 87 ? -5.297 -10.142 -21.594 1.00 88.50 87 ARG A C 1
ATOM 724 O O . ARG A 1 87 ? -4.995 -10.212 -22.783 1.00 88.50 87 ARG A O 1
ATOM 731 N N . ALA A 1 88 ? -4.594 -9.431 -20.711 1.00 89.12 88 ALA A N 1
ATOM 732 C CA . ALA A 1 88 ? -3.413 -8.650 -21.072 1.00 89.12 88 ALA A CA 1
ATOM 733 C C . ALA A 1 88 ? -2.288 -9.532 -21.640 1.00 89.12 88 ALA A C 1
ATOM 735 O O . ALA A 1 88 ? -1.688 -9.172 -22.649 1.00 89.12 88 ALA A O 1
ATOM 736 N N . LEU A 1 89 ? -2.059 -10.726 -21.077 1.00 89.94 89 LEU A N 1
ATOM 737 C CA . LEU A 1 89 ? -1.119 -11.711 -21.639 1.00 89.94 89 LEU A CA 1
ATOM 738 C C . LEU A 1 89 ? -1.498 -12.166 -23.060 1.00 89.94 89 LEU A C 1
ATOM 740 O O . LEU A 1 89 ? -0.634 -12.584 -23.826 1.00 89.94 89 LEU A O 1
ATOM 744 N N . LYS A 1 90 ? -2.780 -12.063 -23.424 1.00 91.88 90 LYS A N 1
ATOM 745 C CA . LYS A 1 90 ?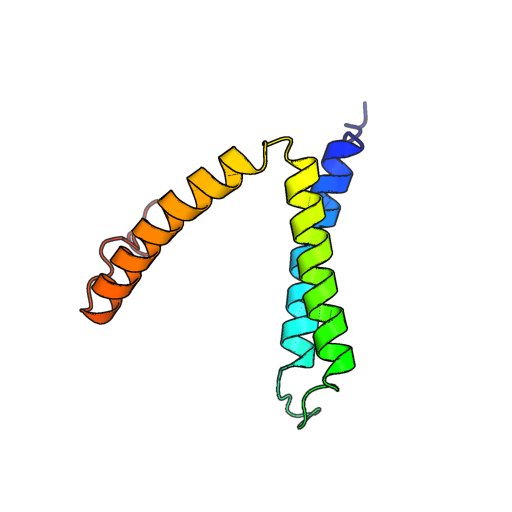 -3.313 -12.345 -24.768 1.00 91.88 90 LYS A CA 1
ATOM 746 C C . LYS A 1 90 ? -3.387 -11.093 -25.657 1.00 91.88 90 LYS A C 1
ATOM 748 O O . LYS A 1 90 ? -3.934 -11.165 -26.753 1.00 91.88 90 LYS A O 1
ATOM 753 N N . GLY A 1 91 ? -2.858 -9.956 -25.198 1.00 88.19 91 GLY A N 1
ATOM 754 C CA . GLY A 1 91 ? -2.859 -8.681 -25.918 1.00 88.19 91 GLY A CA 1
ATOM 755 C C . GLY A 1 91 ? -4.165 -7.883 -25.833 1.00 88.19 91 GLY A C 1
ATOM 756 O O . GLY A 1 91 ? -4.292 -6.866 -26.513 1.00 88.19 91 GLY A O 1
ATOM 757 N N . ASP A 1 92 ? -5.135 -8.303 -25.014 1.00 85.25 92 ASP A N 1
ATOM 758 C CA . ASP A 1 92 ? -6.397 -7.584 -24.815 1.00 85.25 92 ASP A CA 1
ATOM 759 C C . ASP A 1 92 ? -6.319 -6.642 -23.603 1.00 85.25 92 ASP A C 1
ATOM 761 O O . ASP A 1 92 ? -6.390 -7.052 -22.440 1.00 85.25 92 ASP A O 1
ATOM 765 N N . TYR A 1 93 ? -6.223 -5.347 -23.904 1.00 82.56 93 TYR A N 1
ATOM 766 C CA . TYR A 1 93 ? -6.234 -4.247 -22.938 1.00 82.56 93 TYR A CA 1
ATOM 767 C C . TYR A 1 93 ? -7.544 -3.443 -22.979 1.00 82.56 93 TYR A C 1
ATOM 769 O O . TYR A 1 93 ? -7.579 -2.298 -22.542 1.00 82.56 93 TYR A O 1
ATOM 777 N N . SER A 1 94 ? -8.645 -4.015 -23.479 1.00 78.50 94 SER A N 1
ATOM 778 C CA . SER A 1 94 ? -9.954 -3.340 -23.609 1.00 78.50 94 SER A CA 1
ATOM 779 C C . SER A 1 94 ? -10.516 -2.760 -22.302 1.00 78.50 94 SER A C 1
ATOM 781 O O . SER A 1 94 ? -11.379 -1.876 -22.315 1.00 78.50 94 SER A O 1
ATOM 783 N N . TRP A 1 95 ? -10.025 -3.243 -21.160 1.00 70.69 95 TRP A N 1
ATOM 784 C CA . TRP A 1 95 ? -10.357 -2.747 -19.828 1.00 70.69 95 TRP A CA 1
ATOM 785 C C . TRP A 1 95 ? -9.567 -1.489 -19.422 1.00 70.69 95 TRP A C 1
ATOM 787 O O . TRP A 1 95 ? -9.995 -0.796 -18.495 1.00 70.69 95 TRP A O 1
ATOM 797 N N . ASP A 1 96 ? -8.451 -1.175 -20.090 1.00 72.50 96 ASP A N 1
ATOM 798 C CA . ASP A 1 96 ? -7.650 0.030 -19.865 1.00 72.50 96 ASP A CA 1
ATOM 799 C C . ASP A 1 96 ? -8.044 1.138 -20.851 1.00 72.50 96 ASP A C 1
ATOM 801 O O . ASP A 1 96 ? -7.471 1.318 -21.924 1.00 72.50 96 ASP A O 1
ATOM 805 N N . LYS A 1 97 ? -9.073 1.901 -20.477 1.00 68.81 97 LYS A N 1
ATOM 806 C CA . LYS A 1 97 ? -9.582 3.029 -21.274 1.00 68.81 97 LYS A CA 1
ATOM 807 C C . LYS A 1 97 ? -8.857 4.349 -20.996 1.00 68.81 97 LYS A C 1
ATOM 809 O O . LYS A 1 97 ? -9.281 5.386 -21.500 1.00 68.81 97 LYS A O 1
ATOM 814 N N . ARG A 1 98 ? -7.772 4.343 -20.210 1.00 63.09 98 ARG A N 1
ATOM 815 C CA . ARG A 1 98 ? -7.086 5.573 -19.762 1.00 63.09 98 ARG A CA 1
ATOM 816 C C . ARG A 1 98 ? -6.419 6.362 -20.898 1.00 63.09 98 ARG A C 1
ATOM 818 O O . ARG A 1 98 ? -6.091 7.522 -20.697 1.00 63.09 98 ARG A O 1
ATOM 825 N N . GLY A 1 99 ? -6.286 5.775 -22.093 1.00 52.94 99 GLY A N 1
ATOM 826 C CA . GLY A 1 99 ? -5.827 6.449 -23.316 1.00 52.94 99 GLY A CA 1
ATOM 827 C C . GLY A 1 99 ? -6.923 6.840 -24.322 1.00 52.94 99 GLY A C 1
ATOM 828 O O . GLY A 1 99 ? -6.591 7.351 -25.386 1.00 52.94 99 GLY A O 1
ATOM 829 N N . GLN A 1 100 ? -8.213 6.602 -24.042 1.00 55.03 100 GLN A N 1
ATOM 830 C CA . GLN A 1 100 ? -9.308 6.797 -25.015 1.00 55.03 100 GLN A CA 1
ATOM 831 C C . GLN A 1 100 ? -10.056 8.142 -24.895 1.00 55.03 100 GLN A C 1
ATOM 833 O O . GLN A 1 100 ? -11.178 8.256 -25.375 1.00 55.03 100 GLN A O 1
ATOM 838 N N . GLY A 1 101 ? -9.442 9.176 -24.308 1.00 51.47 101 GLY A N 1
ATOM 839 C CA . GLY A 1 101 ? -9.984 10.543 -24.356 1.00 51.47 101 GLY A CA 1
ATOM 840 C C . GLY A 1 101 ? -11.311 10.714 -23.609 1.00 51.47 101 GLY A C 1
ATOM 841 O O . GLY A 1 101 ? -12.323 11.078 -24.199 1.00 51.47 101 GLY A O 1
ATOM 842 N N . GLY A 1 102 ? -11.300 10.446 -22.303 1.00 48.09 102 GLY A N 1
ATOM 843 C CA . GLY A 1 102 ? -12.456 10.616 -21.423 1.00 48.09 102 GLY A CA 1
ATOM 844 C C . GLY A 1 102 ? -12.122 11.380 -20.146 1.00 48.09 102 GLY A C 1
ATOM 845 O O . GLY A 1 102 ? -12.309 10.821 -19.070 1.00 48.09 102 GLY A O 1
ATOM 846 N N . LEU A 1 103 ? -11.560 12.584 -20.300 1.00 38.09 103 LEU A N 1
ATOM 847 C CA . LEU A 1 103 ? -11.810 13.853 -19.587 1.00 38.09 103 LEU A CA 1
ATOM 848 C C . LEU A 1 103 ? -10.800 14.897 -20.087 1.00 38.09 103 LEU A C 1
ATOM 850 O O . LEU A 1 103 ? -9.592 14.575 -20.100 1.00 38.09 103 LEU A O 1
#